Protein AF-A0A0K2GUY8-F1 (afdb_monomer)

Secondary structure (DSSP, 8-state):
---------------------------TT-----PPP---PPEE-SS-EEEEEEETTTTEEEEEEE-TT---EEEEEEEEEE--SSTTS-TTGGGTT--B-GGG-TT-EEEEEEEEEE-TTS-EEEEEEEEEEEEETTEEEEEEEEEEEEEESSSS-EE-

Structure (mmCIF, N/CA/C/O backbone):
data_AF-A0A0K2GUY8-F1
#
_entry.id   AF-A0A0K2GUY8-F1
#
loop_
_atom_site.group_PDB
_atom_site.id
_atom_site.type_symbol
_atom_site.label_atom_id
_atom_site.label_alt_id
_atom_site.label_comp_id
_atom_site.label_asym_id
_atom_site.label_entity_id
_atom_site.label_seq_id
_atom_site.pdbx_PDB_ins_code
_atom_site.Cartn_x
_atom_site.Cartn_y
_atom_site.Cartn_z
_atom_site.occupancy
_atom_site.B_iso_or_equiv
_atom_site.auth_seq_id
_atom_site.auth_comp_id
_atom_site.auth_asym_id
_atom_site.auth_atom_id
_atom_site.pdbx_PDB_model_num
ATOM 1 N N . ALA A 1 1 ? -5.068 -29.517 -55.415 1.00 43.22 1 ALA A N 1
ATOM 2 C CA . ALA A 1 1 ? -5.829 -28.686 -54.464 1.00 43.22 1 ALA A CA 1
ATOM 3 C C . ALA A 1 1 ? -4.840 -27.773 -53.755 1.00 43.22 1 ALA A C 1
ATOM 5 O O . ALA A 1 1 ? -3.867 -28.278 -53.209 1.00 43.22 1 ALA A O 1
ATOM 6 N N . SER A 1 2 ? -5.011 -26.458 -53.881 1.00 32.56 2 SER A N 1
ATOM 7 C CA . SER A 1 2 ? -4.110 -25.451 -53.306 1.00 32.56 2 SER A CA 1
ATOM 8 C C . SER A 1 2 ? -4.169 -25.443 -51.772 1.00 32.56 2 SER A C 1
ATOM 10 O O . SER A 1 2 ? -5.244 -25.685 -51.223 1.00 32.56 2 SER A O 1
ATOM 12 N N . PRO A 1 3 ? -3.067 -25.127 -51.071 1.00 41.25 3 PRO A N 1
ATOM 13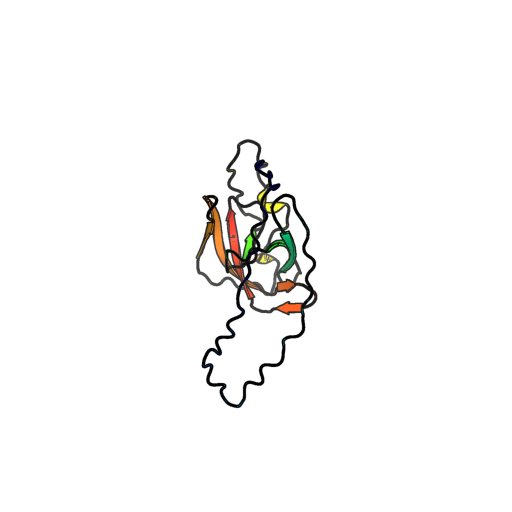 C CA . PRO A 1 3 ? -3.101 -24.902 -49.634 1.00 41.25 3 PRO A CA 1
ATOM 14 C C . PRO A 1 3 ? -3.707 -23.520 -49.355 1.00 41.25 3 PRO A C 1
ATOM 16 O O . PRO A 1 3 ? -3.171 -22.496 -49.775 1.00 41.25 3 PRO A O 1
ATOM 19 N N . THR A 1 4 ? -4.838 -23.478 -48.658 1.00 43.00 4 THR A N 1
ATOM 20 C CA . THR A 1 4 ? -5.387 -22.242 -48.091 1.00 43.00 4 THR A CA 1
ATOM 21 C C . THR A 1 4 ? -4.625 -21.878 -46.821 1.00 43.00 4 THR A C 1
ATOM 23 O O . THR A 1 4 ? -4.660 -22.599 -45.827 1.00 43.00 4 THR A O 1
ATOM 26 N N . THR A 1 5 ? -3.937 -20.743 -46.864 1.00 54.56 5 THR A N 1
ATOM 27 C CA . THR A 1 5 ? -3.306 -20.0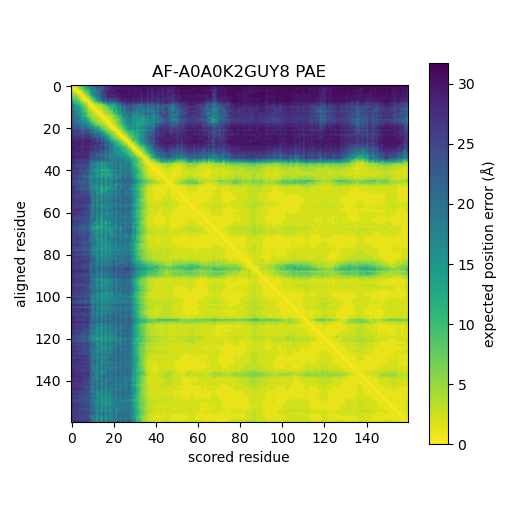67 -45.727 1.00 54.56 5 THR A CA 1
ATOM 28 C C . THR A 1 5 ? -4.378 -19.463 -44.814 1.00 54.56 5 THR A C 1
ATOM 30 O O . THR A 1 5 ? -5.067 -18.529 -45.226 1.00 54.56 5 THR A O 1
ATOM 33 N N . SER A 1 6 ? -4.524 -19.969 -43.585 1.00 53.50 6 SER A N 1
ATOM 34 C CA . SER A 1 6 ? -5.366 -19.339 -42.555 1.00 53.50 6 SER A CA 1
ATOM 35 C C . SER A 1 6 ? -4.558 -18.288 -41.766 1.00 53.50 6 SER A C 1
ATOM 37 O O . SER A 1 6 ? -3.430 -18.601 -41.379 1.00 53.50 6 SER A O 1
ATOM 39 N N . PRO A 1 7 ? -5.077 -17.067 -41.506 1.00 52.34 7 PRO A N 1
ATOM 40 C CA . PRO A 1 7 ? -4.385 -16.029 -40.726 1.00 52.34 7 PRO A CA 1
ATOM 41 C C . PRO A 1 7 ? -4.375 -16.322 -39.206 1.00 52.34 7 PRO A C 1
ATOM 43 O O . PRO A 1 7 ? -5.085 -17.224 -38.754 1.00 52.34 7 PRO A O 1
ATOM 46 N N . PRO A 1 8 ? -3.576 -15.587 -38.402 1.00 54.09 8 PRO A N 1
ATOM 47 C CA . PRO A 1 8 ? -3.108 -16.028 -37.089 1.00 54.09 8 PRO A CA 1
ATOM 48 C C . PRO A 1 8 ? -4.177 -15.956 -35.987 1.00 54.09 8 PRO A C 1
ATOM 50 O O . PRO A 1 8 ? -4.614 -14.885 -35.580 1.00 54.09 8 PRO A O 1
ATOM 53 N N . GLY A 1 9 ? -4.539 -17.135 -35.481 1.00 58.06 9 GLY A N 1
ATOM 54 C CA . GLY A 1 9 ? -4.298 -17.546 -34.094 1.00 58.06 9 GLY A CA 1
ATOM 55 C C . GLY A 1 9 ? -4.737 -16.609 -32.970 1.00 58.06 9 GLY A C 1
ATOM 56 O O . GLY A 1 9 ? -3.893 -16.010 -32.310 1.00 58.06 9 GLY A O 1
ATOM 57 N N . PHE A 1 10 ? -6.027 -16.612 -32.646 1.00 55.09 10 PHE A N 1
ATOM 58 C CA . PHE A 1 10 ? -6.445 -16.520 -31.248 1.00 55.09 10 PHE A CA 1
ATOM 59 C C . PHE A 1 10 ? -6.884 -17.913 -30.794 1.00 55.09 10 PHE A C 1
ATOM 61 O O . PHE A 1 10 ? -7.632 -18.602 -31.485 1.00 55.09 10 PHE A O 1
ATOM 68 N N . ILE A 1 11 ? -6.376 -18.347 -29.644 1.00 60.22 11 ILE A N 1
ATOM 69 C CA . ILE A 1 11 ? -6.882 -19.536 -28.961 1.00 60.22 11 ILE A CA 1
ATOM 70 C C . ILE A 1 11 ? -8.099 -19.069 -28.162 1.00 60.22 11 ILE A C 1
ATOM 72 O O . ILE A 1 11 ? -7.951 -18.259 -27.247 1.00 60.22 11 ILE A O 1
ATOM 76 N N . SER A 1 12 ? -9.292 -19.550 -28.517 1.00 53.09 12 SER A N 1
ATOM 77 C CA . SER A 1 12 ? -10.442 -19.471 -27.612 1.00 53.09 12 SER A CA 1
ATOM 78 C C . SER A 1 12 ? -10.212 -20.476 -26.491 1.00 53.09 12 SER A C 1
ATOM 80 O O . SER A 1 12 ? -9.964 -21.653 -26.758 1.00 53.09 12 SER A O 1
ATOM 82 N N . LEU A 1 13 ? -10.254 -20.018 -25.243 1.00 54.22 13 LEU A N 1
ATOM 83 C CA . LEU A 1 13 ? -10.354 -20.909 -24.093 1.00 54.22 13 LEU A CA 1
ATOM 84 C C . LEU A 1 13 ? -11.837 -21.126 -23.826 1.00 54.22 13 LEU A C 1
ATOM 86 O O . LEU A 1 13 ? -12.443 -20.424 -23.018 1.00 54.22 13 LEU A O 1
ATOM 90 N N . ASP A 1 14 ? -12.412 -22.089 -24.533 1.00 61.75 14 ASP A N 1
ATOM 91 C CA . ASP A 1 14 ? -13.733 -22.591 -24.190 1.00 61.75 14 ASP A CA 1
ATOM 92 C C . ASP A 1 14 ? -13.584 -23.413 -22.903 1.00 61.75 14 ASP A C 1
ATOM 94 O O . ASP A 1 14 ? -12.766 -24.332 -22.825 1.00 61.75 14 ASP A O 1
ATOM 98 N N . PHE A 1 15 ? -14.330 -23.053 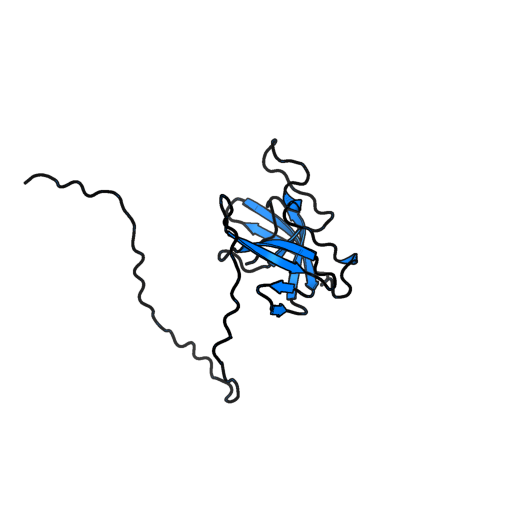-21.861 1.00 61.84 15 PHE A N 1
ATOM 99 C CA . PHE A 1 15 ? -14.372 -23.809 -20.616 1.00 61.84 15 PHE A CA 1
ATOM 100 C C . PHE A 1 15 ? -15.809 -24.192 -20.293 1.00 61.84 15 PHE A C 1
ATOM 102 O O . PHE A 1 15 ? -16.723 -23.365 -20.322 1.00 61.84 15 PHE A O 1
ATOM 109 N N . ASP A 1 16 ? -15.996 -25.451 -19.918 1.00 71.31 16 ASP A N 1
ATOM 110 C CA . ASP A 1 16 ? -17.238 -25.892 -19.312 1.00 71.31 16 ASP A CA 1
ATOM 111 C C . ASP A 1 16 ? -17.311 -25.354 -17.884 1.00 71.31 16 ASP A C 1
ATOM 113 O O . ASP A 1 16 ? -16.442 -25.609 -17.043 1.00 71.31 16 ASP A O 1
ATOM 117 N N . ILE A 1 17 ? -18.373 -24.609 -17.579 1.00 58.78 17 ILE A N 1
ATOM 118 C CA . ILE A 1 17 ? -18.658 -24.197 -16.204 1.00 58.78 17 ILE A CA 1
ATOM 119 C C . ILE A 1 17 ? -19.204 -25.415 -15.460 1.00 58.78 17 ILE A C 1
ATOM 121 O O . ILE A 1 17 ? -20.415 -25.622 -15.353 1.00 58.78 17 ILE A O 1
ATOM 125 N N . ILE A 1 18 ? -18.301 -26.214 -14.900 1.00 69.75 18 ILE A N 1
ATOM 126 C CA . ILE A 1 18 ? -18.665 -27.257 -13.948 1.00 69.75 18 ILE A CA 1
ATOM 127 C C . ILE A 1 18 ? -18.952 -26.565 -12.616 1.00 69.75 18 ILE A C 1
ATOM 129 O O . ILE A 1 18 ? -18.050 -26.192 -11.865 1.00 69.75 18 ILE A O 1
ATOM 133 N N . LYS A 1 19 ? -20.238 -26.360 -12.317 1.00 60.38 19 LYS A N 1
ATOM 134 C CA . LYS A 1 19 ? -20.673 -25.881 -11.000 1.00 60.38 19 LYS A CA 1
ATOM 135 C C . LYS A 1 19 ? -20.514 -27.009 -9.989 1.00 60.38 19 LYS A C 1
ATOM 137 O O . LYS A 1 19 ? -21.468 -27.721 -9.687 1.00 60.38 19 LYS A O 1
ATOM 142 N N . THR A 1 20 ? -19.317 -27.165 -9.443 1.00 48.56 20 THR A N 1
ATOM 143 C CA . THR A 1 20 ? -19.115 -28.031 -8.285 1.00 48.56 20 THR A CA 1
ATOM 144 C C . THR A 1 20 ? -19.785 -27.361 -7.093 1.00 48.56 20 THR A C 1
ATOM 146 O O . THR A 1 20 ? -19.300 -26.347 -6.585 1.00 48.56 20 THR A O 1
ATOM 149 N N . GLN A 1 21 ? -20.916 -27.898 -6.637 1.00 55.97 21 GLN A N 1
ATOM 150 C CA . GLN A 1 21 ? -21.400 -27.552 -5.309 1.00 55.97 21 GLN A CA 1
ATOM 151 C C . GLN A 1 21 ? -20.354 -28.062 -4.319 1.00 55.97 21 GLN A C 1
ATOM 153 O O . GLN A 1 21 ? -20.200 -29.265 -4.122 1.00 55.97 21 GLN A O 1
ATOM 158 N N . LYS A 1 22 ? -19.572 -27.155 -3.727 1.00 52.44 22 LYS A N 1
ATOM 159 C CA . LYS A 1 22 ? -18.858 -27.505 -2.501 1.00 52.44 22 LYS A CA 1
ATOM 160 C C . LYS A 1 22 ? -19.943 -27.862 -1.489 1.00 52.44 22 LYS A C 1
ATOM 162 O O . LYS A 1 22 ? -20.852 -27.055 -1.299 1.00 52.44 22 LYS A O 1
ATOM 167 N N . ASN A 1 23 ? -19.847 -29.034 -0.859 1.00 45.56 23 ASN A N 1
ATOM 168 C CA . ASN A 1 23 ? -20.679 -29.415 0.285 1.00 45.56 23 ASN A CA 1
ATOM 169 C C . ASN A 1 23 ? -20.327 -28.520 1.479 1.00 45.56 23 ASN A C 1
ATOM 171 O O . ASN A 1 23 ? -19.708 -28.937 2.453 1.00 45.56 23 ASN A O 1
ATOM 175 N N . ILE A 1 24 ? -20.678 -27.245 1.372 1.00 52.41 24 ILE A N 1
ATOM 176 C CA . ILE A 1 24 ? -20.802 -26.356 2.504 1.00 52.41 24 ILE A CA 1
ATOM 177 C C . ILE A 1 24 ? -22.123 -26.788 3.112 1.00 52.41 24 ILE A C 1
ATOM 179 O O . ILE A 1 24 ? -23.167 -26.467 2.555 1.00 52.41 24 ILE A O 1
ATOM 183 N N . VAL A 1 25 ? -22.077 -27.568 4.193 1.00 54.03 25 VAL A N 1
ATOM 184 C CA . VAL A 1 25 ? -23.251 -27.748 5.048 1.00 54.03 25 VAL A CA 1
ATOM 185 C C . VAL A 1 25 ? -23.592 -26.340 5.526 1.00 54.03 25 VAL A C 1
ATOM 187 O O . VAL A 1 25 ? -22.811 -25.768 6.296 1.00 54.03 25 VAL A O 1
ATOM 190 N N . PRO A 1 26 ? -24.663 -25.709 5.020 1.00 48.88 26 PRO A N 1
ATOM 191 C CA . PRO A 1 26 ? -25.054 -24.419 5.530 1.00 48.88 26 PRO A CA 1
ATOM 192 C C . PRO A 1 26 ? -25.487 -24.712 6.958 1.00 48.88 26 PRO A C 1
ATOM 194 O O . PRO A 1 26 ? -26.413 -25.488 7.181 1.00 48.88 26 PRO A O 1
ATOM 197 N N . ASN A 1 27 ? -24.810 -24.130 7.943 1.00 53.31 27 ASN A N 1
ATOM 198 C CA . ASN A 1 27 ? -25.481 -23.934 9.216 1.00 53.31 27 ASN A CA 1
ATOM 199 C C . ASN A 1 27 ? -26.786 -23.200 8.857 1.00 53.31 27 ASN A C 1
ATOM 201 O O . ASN A 1 27 ? -26.704 -22.207 8.129 1.00 53.31 27 ASN A O 1
ATOM 205 N N . GLU A 1 28 ? -27.956 -23.710 9.256 1.00 53.31 28 GLU A N 1
ATOM 206 C CA . GLU A 1 28 ? -29.290 -23.325 8.734 1.00 53.31 28 GLU A CA 1
ATOM 207 C C . GLU A 1 28 ? -29.629 -21.820 8.869 1.00 53.31 28 GLU A C 1
ATOM 209 O O . GLU A 1 28 ? -30.667 -21.357 8.410 1.00 53.31 28 GLU A O 1
ATOM 214 N N . ASN A 1 29 ? -28.708 -21.026 9.419 1.00 52.19 29 ASN A N 1
ATOM 215 C CA . ASN A 1 29 ? -28.776 -19.582 9.593 1.00 52.19 29 ASN A CA 1
ATOM 216 C C . ASN A 1 29 ? -27.910 -18.757 8.612 1.00 52.19 29 ASN A C 1
ATOM 218 O O . ASN A 1 29 ? -27.836 -17.538 8.766 1.00 52.19 29 ASN A O 1
ATOM 222 N N . ILE A 1 30 ? -27.231 -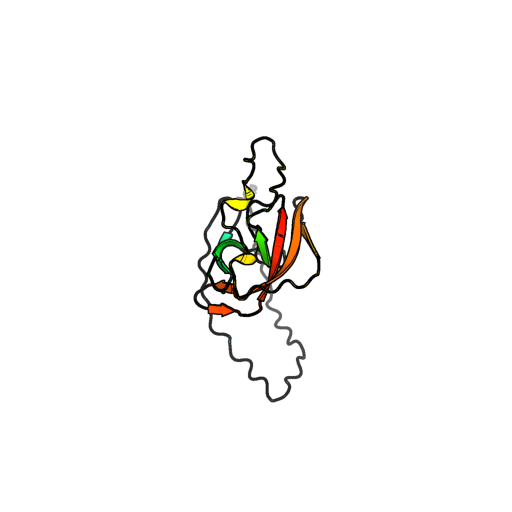19.350 7.618 1.00 53.56 30 ILE A N 1
ATOM 223 C CA . ILE A 1 30 ? -26.429 -18.579 6.643 1.00 53.56 30 ILE A CA 1
ATOM 224 C C . ILE A 1 30 ? -27.229 -18.335 5.358 1.00 53.56 30 ILE A C 1
ATOM 226 O O . ILE A 1 30 ? -27.107 -19.052 4.366 1.00 53.56 30 ILE A O 1
ATOM 230 N N . ILE A 1 31 ? -28.009 -17.256 5.352 1.00 54.91 31 ILE A N 1
ATOM 231 C CA . ILE A 1 31 ? -28.550 -16.667 4.123 1.00 54.91 31 ILE A CA 1
ATOM 232 C C . ILE A 1 31 ? -27.383 -15.996 3.382 1.00 54.91 31 ILE A C 1
ATOM 234 O O . ILE A 1 31 ? -27.013 -14.858 3.675 1.00 54.91 31 ILE A O 1
ATOM 238 N N . VAL A 1 32 ? -26.775 -16.690 2.414 1.00 52.62 32 VAL A N 1
ATOM 239 C CA . VAL A 1 32 ? -25.799 -16.069 1.502 1.00 52.62 32 VAL A CA 1
ATOM 240 C C . VAL A 1 32 ? -26.570 -15.255 0.464 1.00 52.62 32 VAL A C 1
ATOM 242 O O . VAL A 1 32 ? -26.885 -15.728 -0.626 1.00 52.62 32 VAL A O 1
ATOM 245 N N . SER A 1 33 ? -26.907 -14.016 0.812 1.00 56.78 33 SER A N 1
ATOM 246 C CA . SER A 1 33 ? -27.408 -13.051 -0.167 1.00 56.78 33 SER A CA 1
ATOM 247 C C . SER A 1 33 ? -26.308 -12.732 -1.185 1.00 56.78 33 SER A C 1
ATOM 249 O O . SER A 1 33 ? -25.126 -12.645 -0.832 1.00 56.78 33 SER A O 1
ATOM 251 N N . LYS A 1 34 ? -26.683 -12.548 -2.458 1.00 51.97 34 LYS A N 1
ATOM 252 C CA . LYS A 1 34 ? -25.768 -12.058 -3.496 1.00 51.97 34 LYS A CA 1
ATOM 253 C C . LYS A 1 34 ? -25.200 -10.725 -3.003 1.00 51.97 34 LYS A C 1
ATOM 255 O O . LYS A 1 34 ? -25.951 -9.767 -2.823 1.00 51.97 34 LYS A O 1
ATOM 260 N N . ARG A 1 35 ? -23.890 -10.678 -2.729 1.00 62.97 35 ARG A N 1
ATOM 261 C CA . ARG A 1 35 ? -23.222 -9.450 -2.274 1.00 62.97 35 ARG A CA 1
ATOM 262 C C . ARG A 1 35 ? -23.514 -8.342 -3.287 1.00 62.97 35 ARG A C 1
ATOM 264 O O . ARG A 1 35 ? -23.459 -8.588 -4.493 1.00 62.97 35 ARG A O 1
ATOM 271 N N . GLN A 1 36 ? -23.860 -7.154 -2.795 1.00 69.25 36 GLN A N 1
ATOM 272 C CA . GLN A 1 36 ? -24.039 -5.990 -3.661 1.00 69.25 36 GLN A CA 1
ATOM 273 C C . GLN A 1 3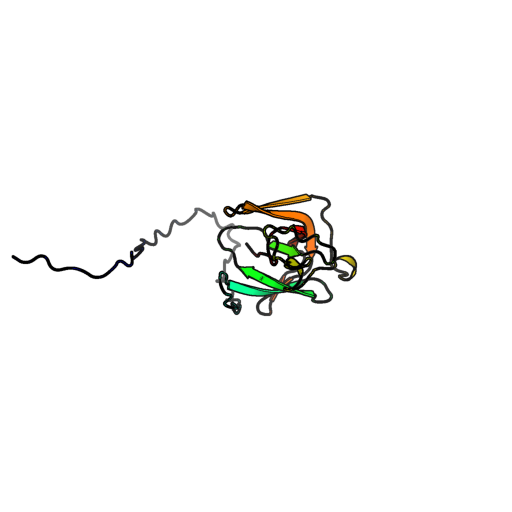6 ? -22.739 -5.750 -4.444 1.00 69.25 36 GLN A C 1
ATOM 275 O O . GLN A 1 36 ? -21.659 -5.860 -3.854 1.00 69.25 36 GLN A O 1
ATOM 280 N N . PRO A 1 37 ? -22.815 -5.479 -5.759 1.00 80.12 37 PRO A N 1
ATOM 281 C CA . PRO A 1 37 ? -21.625 -5.189 -6.539 1.00 80.12 37 PRO A CA 1
ATOM 282 C C . PRO A 1 37 ? -20.994 -3.891 -6.033 1.00 80.12 37 PRO A C 1
ATOM 284 O O . PRO A 1 37 ? -21.682 -2.888 -5.852 1.00 80.12 37 PRO A O 1
ATOM 287 N N . VAL A 1 38 ? -19.681 -3.914 -5.829 1.00 86.81 38 VAL A N 1
ATOM 288 C CA . VAL A 1 38 ? -18.882 -2.717 -5.559 1.00 86.81 38 VAL A CA 1
ATOM 289 C C . VAL A 1 38 ? -18.117 -2.407 -6.842 1.00 86.81 38 VAL A C 1
ATOM 291 O O . VAL A 1 38 ? -17.120 -3.075 -7.118 1.00 86.81 38 VAL A O 1
ATOM 294 N N . PRO A 1 39 ? -18.597 -1.476 -7.683 1.00 90.06 39 PRO A N 1
ATOM 295 C CA . PRO A 1 39 ? -17.868 -1.094 -8.880 1.00 90.06 39 PRO A CA 1
ATOM 296 C C . PRO A 1 39 ? -16.587 -0.348 -8.491 1.00 90.06 39 PRO A C 1
ATOM 298 O O . PRO A 1 39 ? -16.610 0.581 -7.683 1.00 90.06 39 PRO A O 1
ATOM 301 N N . VAL A 1 40 ? -15.471 -0.749 -9.092 1.00 92.19 40 VAL A N 1
ATOM 302 C CA . VAL A 1 40 ? -14.166 -0.100 -8.938 1.00 92.19 40 VAL A CA 1
ATOM 303 C C . VAL A 1 40 ? -13.638 0.215 -10.329 1.00 92.19 40 VAL A C 1
ATOM 305 O O . VAL A 1 40 ? -13.600 -0.658 -11.196 1.00 92.19 40 VAL A O 1
ATOM 308 N N . THR A 1 41 ? -13.253 1.467 -10.551 1.00 95.31 41 THR A N 1
ATOM 309 C CA . THR A 1 41 ? -12.625 1.885 -11.806 1.00 95.31 41 THR A CA 1
ATOM 310 C C . THR A 1 41 ? -11.195 1.369 -11.857 1.00 95.31 41 THR A C 1
ATOM 312 O O . THR A 1 41 ? -10.429 1.593 -10.921 1.00 95.31 41 THR A O 1
ATOM 315 N N . LEU A 1 42 ? -10.831 0.730 -12.968 1.00 96.94 42 LEU A N 1
ATOM 316 C CA . LEU A 1 42 ? -9.452 0.350 -13.248 1.00 96.94 42 LEU A CA 1
ATOM 317 C C . LEU A 1 42 ? -8.784 1.397 -14.137 1.00 96.94 42 LEU A C 1
ATOM 319 O O . LEU A 1 42 ? -9.282 1.736 -15.212 1.00 96.94 42 LEU A O 1
ATOM 323 N N . ILE A 1 43 ? -7.636 1.884 -13.687 1.00 96.38 43 ILE A N 1
ATOM 324 C CA . ILE A 1 43 ? -6.745 2.758 -14.436 1.00 96.38 43 ILE A CA 1
ATOM 325 C C . ILE A 1 43 ? -5.847 1.858 -15.279 1.00 96.38 43 ILE A C 1
ATOM 327 O O . ILE A 1 43 ? -5.099 1.038 -14.749 1.00 96.38 43 ILE A O 1
ATOM 331 N N . LYS A 1 44 ? -5.938 1.995 -16.603 1.00 96.31 44 LYS A N 1
ATOM 332 C CA . LYS A 1 44 ? -5.037 1.307 -17.527 1.00 96.31 44 LYS A CA 1
ATOM 333 C C . LYS A 1 44 ? -3.676 2.000 -17.509 1.00 96.31 44 LYS A C 1
ATOM 335 O O . LYS A 1 44 ? -3.553 3.129 -17.981 1.00 96.31 44 LYS A O 1
ATOM 340 N N . GLU A 1 45 ? -2.664 1.301 -17.025 1.00 93.31 45 GLU A N 1
ATOM 341 C CA . GLU A 1 45 ? -1.263 1.698 -17.142 1.00 93.31 45 GLU A CA 1
ATOM 342 C C . GLU A 1 45 ? -0.620 0.999 -18.352 1.00 93.31 45 GLU A C 1
ATOM 344 O O . GLU A 1 45 ? -1.286 0.294 -19.115 1.00 93.31 45 GLU A O 1
ATOM 349 N N . GLN A 1 46 ? 0.682 1.200 -18.574 1.00 89.94 46 GLN A N 1
ATOM 350 C CA . GLN A 1 46 ? 1.365 0.611 -19.734 1.00 89.94 46 GLN A CA 1
ATOM 351 C C . GLN A 1 46 ? 1.368 -0.925 -19.698 1.00 89.94 46 GLN A C 1
ATOM 353 O O . GLN A 1 46 ? 1.174 -1.557 -20.734 1.00 89.94 46 GLN A O 1
ATOM 358 N N . ILE A 1 47 ? 1.578 -1.512 -18.516 1.00 90.31 47 ILE A N 1
ATOM 359 C CA . ILE A 1 47 ? 1.764 -2.963 -18.333 1.00 90.31 47 ILE A CA 1
ATOM 360 C C . ILE A 1 47 ? 0.866 -3.570 -17.243 1.00 90.31 47 ILE A C 1
ATOM 362 O O . ILE A 1 47 ? 0.990 -4.754 -16.950 1.00 90.31 47 ILE A O 1
ATOM 366 N N . ALA A 1 48 ? -0.019 -2.778 -16.632 1.00 94.94 48 ALA A N 1
ATOM 367 C CA . ALA A 1 48 ? -0.853 -3.195 -15.508 1.00 94.94 48 ALA A CA 1
ATOM 368 C C . ALA A 1 48 ? -2.202 -2.460 -15.502 1.00 94.94 48 ALA A C 1
ATOM 370 O O . ALA A 1 48 ? -2.398 -1.465 -16.205 1.00 94.94 48 ALA A O 1
ATOM 371 N N . TYR A 1 49 ? -3.127 -2.956 -14.683 1.00 98.12 49 TYR A N 1
ATOM 372 C CA . TYR A 1 49 ? -4.327 -2.228 -14.287 1.00 98.12 49 TYR A CA 1
ATOM 373 C C . TYR A 1 49 ? -4.230 -1.905 -12.801 1.00 98.12 49 TYR A C 1
ATOM 375 O O . TYR A 1 49 ? -3.945 -2.789 -11.994 1.00 98.12 49 TYR A O 1
ATOM 383 N N . ALA A 1 50 ? -4.480 -0.650 -12.449 1.00 98.00 50 ALA A N 1
ATOM 384 C CA . ALA A 1 50 ? -4.426 -0.177 -11.075 1.00 98.00 50 ALA A CA 1
ATOM 385 C C . ALA A 1 50 ? -5.785 0.336 -10.596 1.00 98.00 50 ALA A C 1
ATOM 387 O O . ALA A 1 50 ? -6.665 0.650 -11.397 1.00 98.00 50 ALA A O 1
ATOM 388 N N . ALA A 1 51 ? -5.955 0.444 -9.284 1.00 98.06 51 ALA A N 1
ATOM 389 C CA . ALA A 1 51 ? -7.103 1.082 -8.659 1.00 98.06 51 ALA A CA 1
ATOM 390 C C . ALA A 1 51 ? -6.644 2.043 -7.562 1.00 98.06 51 ALA A C 1
ATOM 392 O O . ALA A 1 51 ? -5.624 1.825 -6.904 1.00 98.06 51 ALA A O 1
ATOM 393 N N . GLU A 1 52 ? -7.428 3.095 -7.343 1.00 98.44 52 GLU A N 1
ATOM 394 C CA . GLU A 1 52 ? -7.229 3.988 -6.207 1.00 98.44 52 GLU A CA 1
ATOM 395 C C . GLU A 1 52 ? -7.905 3.422 -4.956 1.00 98.44 52 GLU A C 1
ATOM 397 O O . GLU A 1 52 ? -9.087 3.060 -4.963 1.00 98.44 52 GLU A O 1
ATOM 402 N N . ILE A 1 53 ? -7.158 3.417 -3.857 1.00 98.56 53 ILE A N 1
ATOM 403 C CA . ILE A 1 53 ? -7.663 3.157 -2.512 1.00 98.56 53 ILE A CA 1
ATOM 404 C C . ILE A 1 53 ? -7.232 4.266 -1.560 1.00 98.56 53 ILE A C 1
ATOM 406 O O . ILE A 1 53 ? -6.304 5.031 -1.828 1.00 98.56 53 ILE A O 1
ATOM 410 N N . THR A 1 54 ? -7.876 4.331 -0.401 1.00 98.81 54 THR A N 1
ATOM 411 C CA . THR A 1 54 ? -7.378 5.142 0.715 1.00 98.81 54 THR A CA 1
ATOM 412 C C . THR A 1 54 ? -7.175 4.285 1.944 1.00 98.81 54 THR A C 1
ATOM 414 O O . THR A 1 54 ? -8.038 3.462 2.250 1.00 98.81 54 THR A O 1
ATOM 417 N N . ILE A 1 55 ? -6.086 4.523 2.669 1.00 98.81 55 ILE A N 1
ATOM 418 C CA . ILE A 1 55 ? -5.736 3.794 3.889 1.00 98.81 55 ILE A CA 1
ATOM 419 C C . ILE A 1 55 ? -5.638 4.763 5.068 1.00 98.81 55 ILE A C 1
ATOM 421 O O . ILE A 1 55 ? -5.144 5.882 4.933 1.00 98.81 55 ILE A O 1
ATOM 425 N N . GLY A 1 56 ? -6.088 4.321 6.235 1.00 98.75 56 GLY A N 1
ATOM 426 C CA . GLY A 1 56 ? -5.955 5.054 7.484 1.00 98.75 56 GLY A CA 1
ATOM 427 C C . GLY A 1 56 ? -7.102 6.002 7.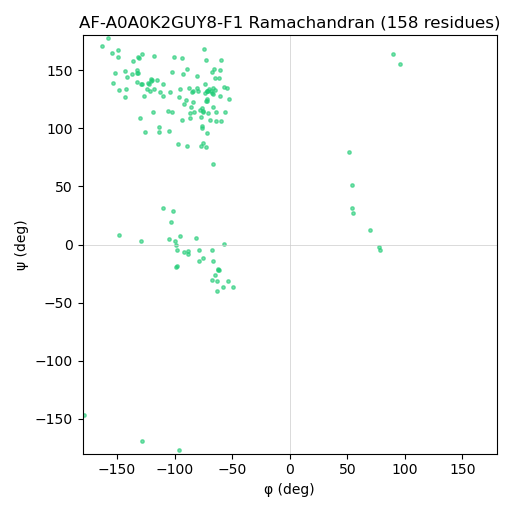788 1.00 98.75 56 GLY A C 1
ATOM 428 O O . GLY A 1 56 ? -7.893 6.371 6.915 1.00 98.75 56 GLY A O 1
ATOM 429 N N . SER A 1 57 ? -7.181 6.435 9.047 1.00 98.62 57 SER A N 1
ATOM 430 C CA . SER A 1 57 ? -8.204 7.387 9.501 1.00 98.62 57 SER A CA 1
ATOM 431 C C . SER A 1 57 ? -8.105 8.751 8.805 1.00 98.62 57 SER A C 1
ATOM 433 O O . SER A 1 57 ? -9.097 9.473 8.705 1.00 98.62 57 SER A O 1
ATOM 435 N N . ASN A 1 58 ? -6.933 9.069 8.253 1.00 98.50 58 ASN A N 1
ATOM 436 C CA . ASN A 1 58 ? -6.646 10.258 7.456 1.00 98.50 58 ASN A CA 1
ATOM 437 C C . ASN A 1 58 ? -6.761 10.050 5.928 1.00 98.50 58 ASN A C 1
ATOM 439 O O . ASN A 1 58 ? -6.463 10.975 5.178 1.00 98.50 58 ASN A O 1
ATOM 443 N N . ASN A 1 59 ? -7.237 8.889 5.456 1.00 98.56 59 ASN A N 1
ATOM 444 C CA . ASN A 1 59 ? -7.495 8.578 4.039 1.00 98.56 59 ASN A CA 1
ATOM 445 C C . ASN A 1 59 ? -6.287 8.804 3.101 1.00 98.56 59 ASN A C 1
ATOM 447 O O . ASN A 1 59 ? -6.402 9.451 2.058 1.00 98.56 59 ASN A O 1
ATOM 451 N N . GLN A 1 60 ? -5.127 8.253 3.451 1.00 98.75 60 GLN A N 1
ATOM 452 C CA . GLN A 1 60 ? -3.905 8.338 2.649 1.00 98.75 60 GLN A CA 1
ATOM 453 C C . GLN A 1 60 ? -4.101 7.610 1.315 1.00 98.75 60 GLN A C 1
ATOM 455 O O . GLN A 1 60 ? -4.283 6.390 1.297 1.00 98.75 60 GLN A O 1
ATOM 460 N N . LYS A 1 61 ? -4.082 8.352 0.205 1.00 98.69 61 LYS A N 1
ATOM 461 C CA . LYS A 1 61 ? -4.325 7.822 -1.144 1.00 98.69 61 LYS A CA 1
ATOM 462 C C . LYS A 1 61 ? -3.184 6.930 -1.620 1.00 98.69 61 LYS A C 1
ATOM 464 O O . LYS A 1 61 ? -2.025 7.324 -1.524 1.00 98.69 61 LYS A O 1
ATOM 469 N N . GLN A 1 62 ? -3.539 5.780 -2.179 1.00 98.62 62 GLN A N 1
ATOM 470 C CA . GLN A 1 62 ? -2.621 4.841 -2.815 1.00 98.62 62 GLN A CA 1
ATOM 471 C C . GLN A 1 62 ? -3.203 4.428 -4.166 1.00 98.62 62 GLN A C 1
ATOM 473 O O . GLN A 1 62 ? -4.401 4.157 -4.258 1.00 98.62 62 GLN A O 1
ATOM 478 N N . THR A 1 63 ? -2.353 4.320 -5.178 1.00 98.56 63 THR A N 1
ATOM 479 C CA . THR A 1 63 ? -2.680 3.675 -6.450 1.00 98.56 63 THR A CA 1
ATOM 480 C C . THR A 1 63 ? -1.970 2.330 -6.475 1.00 98.56 63 THR A C 1
ATOM 482 O O . THR A 1 63 ? -0.742 2.265 -6.432 1.00 98.56 63 THR A O 1
ATOM 485 N N . VAL A 1 64 ? -2.745 1.246 -6.476 1.00 98.62 64 VAL A N 1
ATOM 486 C CA . VAL A 1 64 ? -2.227 -0.122 -6.344 1.00 98.62 64 VAL A CA 1
ATOM 487 C C . VAL A 1 64 ? -2.580 -0.952 -7.567 1.00 98.62 64 VAL A C 1
ATOM 489 O O . VAL A 1 64 ? -3.674 -0.816 -8.111 1.00 98.62 64 VAL A O 1
ATOM 492 N N . ILE A 1 65 ? -1.664 -1.815 -8.001 1.00 98.50 65 ILE A N 1
ATOM 493 C CA . ILE A 1 65 ? -1.923 -2.785 -9.072 1.00 98.50 65 ILE A CA 1
ATOM 494 C C . ILE A 1 65 ? -2.961 -3.792 -8.577 1.00 98.50 65 ILE A C 1
ATOM 496 O O . ILE A 1 65 ? -2.829 -4.303 -7.469 1.00 98.50 65 ILE A O 1
ATOM 500 N N . ILE A 1 66 ? -3.963 -4.097 -9.400 1.00 98.31 66 ILE A N 1
ATOM 501 C CA . ILE A 1 66 ? -4.877 -5.216 -9.157 1.00 98.31 66 ILE A CA 1
ATOM 502 C C . ILE A 1 66 ? -4.253 -6.472 -9.758 1.00 98.31 66 ILE A C 1
ATOM 504 O O . ILE A 1 66 ? -4.107 -6.567 -10.978 1.00 98.31 66 ILE A O 1
ATOM 508 N N . ASP A 1 67 ? -3.880 -7.424 -8.907 1.00 97.69 67 ASP A N 1
ATOM 509 C CA . ASP A 1 67 ? -3.112 -8.604 -9.295 1.00 97.69 67 ASP A CA 1
ATOM 510 C C . ASP A 1 67 ? -3.809 -9.898 -8.872 1.00 97.69 67 ASP A C 1
ATOM 512 O O . ASP A 1 67 ? -3.622 -10.407 -7.776 1.00 97.69 67 ASP A O 1
ATOM 516 N N . THR A 1 68 ? -4.555 -10.512 -9.789 1.00 97.31 68 THR A N 1
ATOM 517 C CA . THR A 1 68 ? -5.196 -11.812 -9.535 1.00 97.31 68 THR A CA 1
ATOM 518 C C . THR A 1 68 ? -4.204 -12.978 -9.391 1.00 97.31 68 THR A C 1
ATOM 520 O O . THR A 1 68 ? -4.632 -14.110 -9.175 1.00 97.31 68 THR A O 1
ATOM 523 N N . GLY A 1 69 ? -2.903 -12.745 -9.605 1.00 95.56 69 GLY A N 1
ATOM 524 C CA . GLY A 1 69 ? -1.831 -13.731 -9.463 1.00 95.56 69 GLY A CA 1
ATOM 525 C C . GLY A 1 69 ? -1.238 -13.829 -8.054 1.00 95.56 69 GLY A C 1
ATOM 526 O O .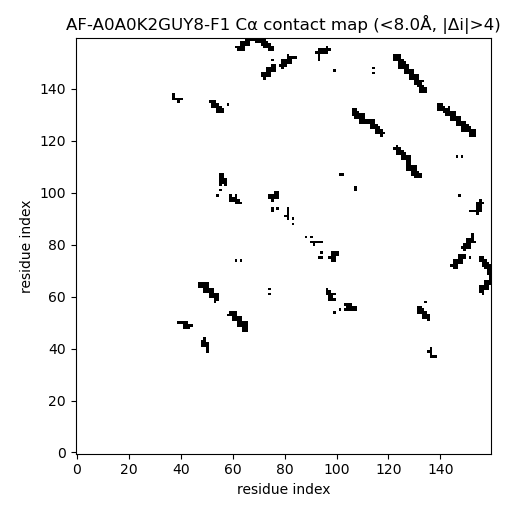 GLY A 1 69 ? -0.411 -14.713 -7.821 1.00 95.56 69 GLY A O 1
ATOM 527 N N . SER A 1 70 ? -1.650 -12.966 -7.120 1.00 96.38 70 SER A N 1
ATOM 528 C CA . SER A 1 70 ? -1.245 -13.001 -5.709 1.00 96.38 70 SER A CA 1
ATOM 529 C C . SER A 1 70 ? -2.465 -12.977 -4.775 1.00 96.38 70 SER A C 1
ATOM 531 O O . SER A 1 70 ? -3.576 -13.295 -5.194 1.00 96.38 70 SER A O 1
ATOM 533 N N . SER A 1 71 ? -2.271 -12.773 -3.467 1.00 97.19 71 SER A N 1
ATOM 534 C CA . SER A 1 71 ? -3.373 -12.787 -2.479 1.00 97.19 71 SER A CA 1
ATOM 535 C C . SER A 1 71 ? -3.151 -11.850 -1.289 1.00 97.19 71 SER A C 1
ATOM 537 O O . SER A 1 71 ? -3.900 -11.896 -0.314 1.00 97.19 71 SER A O 1
ATOM 539 N N . ASP A 1 72 ? -2.113 -11.016 -1.352 1.00 98.25 72 ASP A N 1
ATOM 540 C CA . ASP A 1 72 ? -1.746 -10.095 -0.285 1.00 98.25 72 ASP A CA 1
ATOM 541 C C . ASP A 1 72 ? -1.849 -8.656 -0.786 1.00 98.25 72 ASP A C 1
ATOM 543 O O . ASP A 1 72 ? -1.333 -8.311 -1.850 1.00 98.25 72 ASP A O 1
ATOM 547 N N . LEU A 1 73 ? -2.464 -7.790 0.020 1.00 98.75 73 LEU A N 1
ATOM 548 C CA . LEU A 1 73 ? -2.362 -6.347 -0.164 1.00 98.75 73 LEU A CA 1
ATOM 549 C C . LEU A 1 73 ? -1.102 -5.832 0.525 1.00 98.75 73 LEU A C 1
ATOM 551 O O . LEU A 1 73 ? -0.890 -6.069 1.720 1.00 98.75 73 LEU A O 1
ATOM 555 N N . TRP A 1 74 ? -0.318 -5.037 -0.192 1.00 98.88 74 TRP A N 1
ATOM 556 C CA . TRP A 1 74 ? 0.778 -4.283 0.393 1.00 98.88 74 TRP A CA 1
ATOM 557 C C . TRP A 1 74 ? 0.934 -2.898 -0.237 1.00 98.88 74 TRP A C 1
ATOM 559 O O . TRP A 1 74 ? 0.633 -2.678 -1.410 1.00 98.88 74 TRP A O 1
ATOM 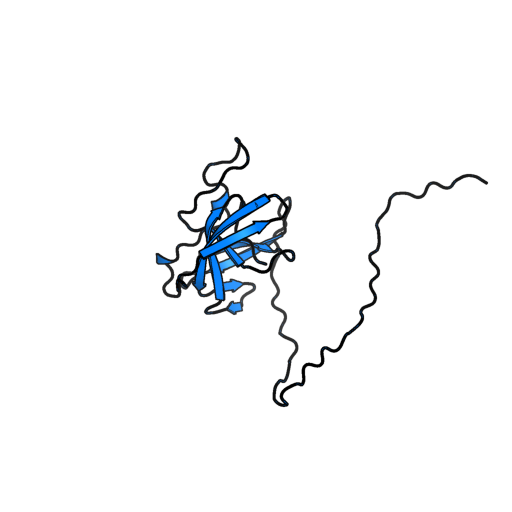569 N N . VAL A 1 75 ? 1.414 -1.950 0.567 1.00 98.88 75 VAL A N 1
ATOM 570 C CA . VAL A 1 75 ? 1.651 -0.554 0.167 1.00 98.88 75 VAL A CA 1
ATOM 571 C C . VAL A 1 75 ? 3.032 -0.087 0.599 1.00 98.88 75 VAL A C 1
ATOM 573 O O . VAL A 1 75 ? 3.661 -0.691 1.469 1.00 98.88 75 VAL A O 1
ATOM 576 N N . VAL A 1 76 ? 3.508 0.988 -0.021 1.00 98.88 76 VAL A N 1
ATOM 577 C CA . VAL A 1 76 ? 4.864 1.510 0.169 1.00 98.88 76 VAL A CA 1
ATOM 578 C C . VAL A 1 76 ? 4.906 2.411 1.403 1.00 98.88 76 VAL A C 1
ATOM 580 O O . VAL A 1 76 ? 4.175 3.394 1.477 1.00 98.88 76 VAL A O 1
ATOM 583 N N . ASP A 1 77 ? 5.769 2.100 2.370 1.00 98.81 77 ASP A N 1
ATOM 584 C CA . ASP A 1 77 ? 6.016 2.969 3.526 1.00 98.81 77 ASP A CA 1
ATOM 585 C C . ASP A 1 77 ? 6.567 4.323 3.053 1.00 98.81 77 ASP A C 1
ATOM 587 O O . ASP A 1 77 ? 7.387 4.396 2.133 1.00 98.81 77 ASP A O 1
ATOM 591 N N . LYS A 1 78 ? 6.175 5.414 3.713 1.00 98.56 78 LYS A N 1
ATOM 592 C CA . LYS A 1 78 ? 6.701 6.765 3.442 1.00 98.56 78 LYS A CA 1
ATOM 593 C C . LYS A 1 78 ? 8.233 6.823 3.400 1.00 98.56 78 LYS A C 1
ATOM 595 O O . LYS A 1 78 ? 8.811 7.543 2.586 1.00 98.56 78 LYS A O 1
ATOM 600 N N . ASN A 1 79 ? 8.893 6.043 4.252 1.00 98.25 79 ASN A N 1
ATOM 601 C CA . ASN A 1 79 ? 10.345 5.963 4.367 1.00 98.25 79 ASN A CA 1
ATOM 602 C C . ASN A 1 79 ? 10.920 4.703 3.698 1.00 98.25 79 ASN A C 1
ATOM 604 O O . ASN A 1 79 ? 12.043 4.304 4.010 1.00 98.25 79 ASN A O 1
ATOM 608 N N . ALA A 1 80 ? 10.173 4.060 2.796 1.00 98.50 80 ALA A N 1
ATOM 609 C CA . ALA A 1 80 ? 10.637 2.870 2.101 1.00 98.50 80 ALA A CA 1
ATOM 610 C C . ALA A 1 80 ? 11.897 3.139 1.267 1.00 98.50 80 ALA A C 1
ATOM 612 O O . ALA A 1 80 ? 12.107 4.231 0.729 1.00 98.50 80 ALA A O 1
ATOM 613 N N . THR A 1 81 ? 12.717 2.106 1.123 1.00 98.44 81 THR A N 1
ATOM 614 C CA . THR A 1 81 ? 13.823 2.062 0.169 1.00 98.44 81 THR A CA 1
ATOM 615 C C . THR A 1 81 ? 13.334 1.441 -1.136 1.00 98.44 81 THR A C 1
ATOM 617 O O . THR A 1 81 ? 12.899 0.289 -1.150 1.00 98.44 81 THR A O 1
ATOM 620 N N . CYS A 1 82 ? 13.428 2.184 -2.241 1.00 98.25 82 CYS A N 1
ATOM 621 C CA . CYS A 1 82 ? 13.156 1.644 -3.570 1.00 98.25 82 CYS A CA 1
ATOM 622 C C . CYS A 1 82 ? 14.434 0.996 -4.131 1.00 98.25 82 CYS A C 1
ATOM 624 O O . CYS A 1 82 ? 15.409 1.672 -4.470 1.00 98.25 82 CYS A O 1
ATOM 626 N N . VAL A 1 83 ? 14.445 -0.332 -4.212 1.00 97.75 83 VAL A N 1
ATOM 627 C CA . VAL A 1 83 ? 15.558 -1.135 -4.720 1.00 97.75 83 VAL A CA 1
ATOM 628 C C . VAL A 1 83 ? 15.567 -1.063 -6.243 1.00 97.75 83 VAL A C 1
ATOM 630 O O . VAL A 1 83 ? 14.700 -1.620 -6.917 1.00 97.75 83 VAL A O 1
ATOM 633 N N . ARG A 1 84 ? 16.560 -0.371 -6.801 1.00 95.94 84 ARG A N 1
ATOM 634 C CA . ARG A 1 84 ? 16.715 -0.244 -8.253 1.00 95.94 84 ARG A CA 1
ATOM 635 C C . ARG A 1 84 ? 17.181 -1.564 -8.859 1.00 95.94 84 ARG A C 1
ATOM 637 O O . ARG A 1 84 ? 18.147 -2.164 -8.398 1.00 95.94 84 ARG A O 1
ATOM 644 N N . ARG A 1 85 ? 16.515 -1.975 -9.931 1.00 94.00 85 ARG A N 1
ATOM 645 C CA . ARG A 1 85 ? 16.897 -3.086 -10.810 1.00 94.00 85 ARG A CA 1
ATOM 646 C C . ARG A 1 85 ? 17.618 -2.613 -12.071 1.00 94.00 85 ARG A C 1
ATOM 648 O O . ARG A 1 85 ? 18.311 -3.410 -12.695 1.00 94.00 85 ARG A O 1
ATOM 655 N N . PHE A 1 86 ? 17.470 -1.336 -12.423 1.00 91.31 86 PHE A N 1
ATOM 656 C CA . PHE A 1 86 ? 18.111 -0.709 -13.575 1.00 91.31 86 PHE A CA 1
ATOM 657 C C . PHE A 1 86 ? 18.748 0.622 -13.177 1.00 91.31 86 PHE A C 1
ATOM 659 O O . PHE A 1 86 ? 18.242 1.335 -12.309 1.00 91.31 86 PHE A O 1
ATOM 666 N N . GLU A 1 87 ? 19.854 0.969 -13.830 1.00 89.44 87 GLU A N 1
ATOM 667 C CA . GLU A 1 87 ? 20.646 2.163 -13.515 1.00 89.44 87 GLU A CA 1
ATOM 668 C C . GLU A 1 87 ? 19.861 3.465 -13.737 1.00 89.44 87 GLU A C 1
ATOM 670 O O . GLU A 1 87 ? 20.023 4.425 -12.989 1.00 89.44 87 GLU A O 1
ATOM 675 N N . GLN A 1 88 ? 18.940 3.469 -14.706 1.00 90.88 88 GLN A N 1
ATOM 676 C CA . GLN A 1 88 ? 18.126 4.630 -15.071 1.00 90.88 88 GLN A CA 1
ATOM 677 C C . GLN A 1 88 ? 16.949 4.890 -14.116 1.00 90.88 88 GLN A C 1
ATOM 679 O O . GLN A 1 88 ? 16.230 5.874 -14.290 1.00 90.88 88 GLN A O 1
ATOM 684 N N . GLN A 1 89 ? 16.703 4.025 -13.124 1.00 90.62 89 GLN A N 1
ATOM 685 C CA . GLN A 1 89 ? 15.609 4.246 -12.180 1.00 90.62 89 GLN A CA 1
ATOM 686 C C . GLN A 1 89 ? 15.933 5.400 -11.229 1.00 90.62 89 GLN A C 1
ATOM 688 O O . GLN A 1 89 ? 16.996 5.455 -10.611 1.00 90.62 89 GLN A O 1
ATOM 693 N N . VAL A 1 90 ? 14.976 6.312 -11.066 1.00 92.25 90 VAL A N 1
ATOM 694 C CA . VAL A 1 90 ? 15.067 7.377 -10.062 1.00 92.25 90 VAL A CA 1
ATOM 695 C C . VAL A 1 90 ? 15.038 6.787 -8.649 1.00 92.25 90 VAL A C 1
ATOM 697 O O . VAL A 1 90 ? 14.454 5.730 -8.418 1.00 92.25 90 VAL A O 1
ATOM 700 N N . GLN A 1 91 ? 15.671 7.463 -7.687 1.00 90.38 91 GLN A N 1
ATOM 701 C CA . GLN A 1 91 ? 15.889 6.920 -6.341 1.00 90.38 91 GLN A CA 1
ATOM 702 C C . GLN A 1 91 ? 14.600 6.524 -5.606 1.00 90.38 91 GLN A C 1
ATOM 704 O O . GLN A 1 91 ? 14.593 5.499 -4.934 1.00 90.38 91 GLN A O 1
ATOM 709 N N . ASP A 1 92 ? 13.520 7.285 -5.779 1.00 95.81 92 ASP A N 1
ATOM 710 C CA . ASP A 1 92 ? 12.232 7.071 -5.112 1.00 95.81 92 ASP A CA 1
ATOM 711 C C . ASP A 1 92 ? 11.134 6.590 -6.079 1.00 95.81 92 ASP A C 1
ATOM 713 O O . ASP A 1 92 ? 9.955 6.890 -5.891 1.00 95.81 92 ASP A O 1
ATOM 717 N N . PHE A 1 93 ? 11.498 5.841 -7.131 1.00 97.19 93 PHE A N 1
ATOM 718 C CA . PHE A 1 93 ? 10.550 5.428 -8.179 1.00 97.19 93 PHE A CA 1
ATOM 719 C C . PHE A 1 93 ? 9.304 4.709 -7.632 1.00 97.19 93 PHE A C 1
ATOM 721 O O . PHE A 1 93 ? 8.229 4.844 -8.205 1.00 97.19 93 PHE A O 1
ATOM 728 N N . CYS A 1 94 ? 9.438 3.983 -6.516 1.00 97.88 94 CYS A N 1
ATOM 729 C CA . CYS A 1 94 ? 8.352 3.226 -5.900 1.00 97.88 94 CYS A CA 1
ATOM 730 C C . CYS A 1 94 ? 7.326 4.084 -5.135 1.00 97.88 94 CYS A C 1
ATOM 732 O O . CYS A 1 94 ? 6.274 3.586 -4.751 1.00 97.88 94 CYS A O 1
ATOM 734 N N . LYS A 1 95 ? 7.614 5.371 -4.891 1.00 98.31 95 LYS A N 1
ATOM 735 C CA . LYS A 1 95 ? 6.787 6.263 -4.052 1.00 98.31 95 LYS A CA 1
ATOM 736 C C . LYS A 1 95 ? 5.834 7.158 -4.847 1.00 98.31 95 LYS A C 1
ATOM 738 O O . LYS A 1 95 ? 5.050 7.894 -4.252 1.00 98.31 95 LYS A O 1
ATOM 743 N N . ALA A 1 96 ? 5.899 7.124 -6.179 1.00 96.94 96 ALA A N 1
ATOM 744 C CA . ALA A 1 96 ? 5.118 8.014 -7.042 1.00 96.94 96 ALA A CA 1
ATOM 745 C C . ALA A 1 96 ? 3.597 7.779 -6.943 1.00 96.94 96 ALA A C 1
ATOM 747 O O . ALA A 1 96 ? 2.817 8.703 -7.156 1.00 96.94 96 ALA A O 1
ATOM 748 N N . ASN A 1 97 ? 3.185 6.565 -6.572 1.00 97.88 97 ASN A N 1
ATOM 749 C CA . ASN A 1 97 ? 1.790 6.118 -6.534 1.00 97.88 97 ASN A CA 1
ATOM 750 C C . ASN A 1 97 ? 1.185 6.122 -5.123 1.00 97.88 97 ASN A C 1
ATOM 752 O O . ASN A 1 97 ? 0.279 5.350 -4.807 1.00 97.88 97 ASN A O 1
ATOM 756 N N . GLY A 1 98 ? 1.688 7.013 -4.271 1.00 98.44 98 GLY A N 1
ATOM 757 C CA . GLY A 1 98 ? 1.278 7.116 -2.880 1.00 98.44 98 GLY A CA 1
ATOM 758 C C . GLY A 1 98 ? 2.202 6.348 -1.945 1.00 98.44 98 GLY A C 1
ATOM 759 O O . GLY A 1 98 ? 2.910 5.416 -2.327 1.00 98.44 98 GLY A O 1
ATOM 760 N N . THR A 1 99 ? 2.214 6.806 -0.699 1.00 98.88 99 THR A N 1
ATOM 761 C CA . THR A 1 99 ? 2.904 6.133 0.397 1.00 98.88 99 THR A CA 1
ATOM 762 C C . THR A 1 99 ? 2.012 6.114 1.626 1.00 98.88 99 THR A C 1
ATOM 764 O O . THR A 1 99 ? 1.091 6.929 1.754 1.00 98.88 99 THR A O 1
ATOM 767 N N . TYR A 1 100 ? 2.289 5.184 2.530 1.00 98.88 100 TYR A N 1
ATOM 768 C CA . TYR A 1 100 ? 1.601 5.037 3.799 1.00 98.88 100 TYR A CA 1
ATOM 769 C C . TYR A 1 100 ? 2.518 5.428 4.962 1.00 98.88 100 TYR A C 1
ATOM 771 O O . TYR A 1 100 ? 3.643 4.947 5.101 1.00 98.88 100 TYR A O 1
ATOM 779 N N . ASP A 1 101 ? 2.017 6.320 5.807 1.00 98.75 101 ASP A N 1
ATOM 780 C CA . ASP A 1 101 ? 2.603 6.744 7.069 1.00 98.75 101 ASP A CA 1
ATOM 781 C C . ASP A 1 101 ? 1.690 6.279 8.218 1.00 98.75 101 ASP A C 1
ATOM 783 O O . ASP A 1 101 ? 0.703 6.962 8.538 1.00 98.75 101 ASP A O 1
ATOM 787 N N . PRO A 1 102 ? 1.985 5.127 8.854 1.00 98.44 102 PRO A N 1
ATOM 788 C CA . PRO A 1 102 ? 1.159 4.594 9.937 1.00 98.44 102 PRO A CA 1
ATOM 789 C C . PRO A 1 102 ? 1.105 5.520 11.155 1.00 98.44 102 PRO A C 1
ATOM 791 O O . PRO A 1 102 ? 0.160 5.435 11.929 1.00 98.44 102 PRO A O 1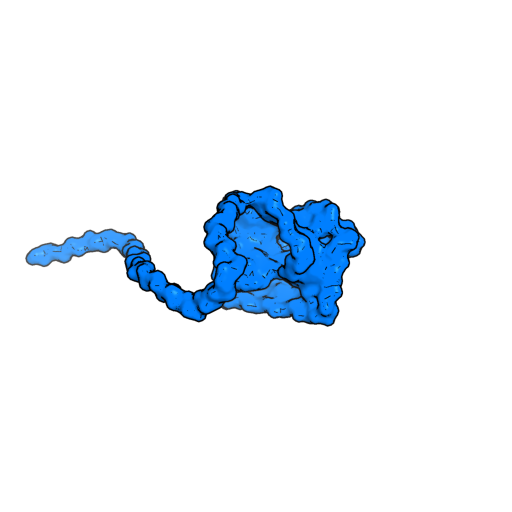
ATOM 794 N N . ILE A 1 103 ? 2.080 6.423 11.332 1.00 98.56 103 ILE A N 1
ATOM 795 C CA . ILE A 1 103 ? 2.127 7.348 12.477 1.00 98.56 103 ILE A CA 1
ATOM 796 C C . ILE A 1 103 ? 0.977 8.359 12.399 1.00 98.56 103 ILE A C 1
ATOM 798 O O . ILE A 1 103 ? 0.469 8.815 13.420 1.00 98.56 103 ILE A O 1
ATOM 802 N N . THR A 1 104 ? 0.549 8.699 11.183 1.00 98.62 104 THR A N 1
ATOM 803 C CA . THR A 1 104 ? -0.499 9.702 10.945 1.00 98.62 104 THR A CA 1
ATOM 804 C C . THR A 1 104 ? -1.917 9.128 10.952 1.00 98.62 104 THR A C 1
ATOM 806 O O . THR A 1 104 ? -2.881 9.892 10.924 1.00 98.62 104 THR A O 1
ATOM 809 N N . SER A 1 105 ? -2.062 7.800 11.008 1.00 98.69 105 SER A N 1
ATOM 810 C CA . SER A 1 105 ? -3.356 7.123 11.070 1.00 98.69 105 SER A CA 1
ATOM 811 C C . SER A 1 105 ? -3.643 6.658 12.495 1.00 98.69 105 SER A C 1
ATOM 813 O O . SER A 1 105 ? -3.004 5.750 13.020 1.00 98.69 105 SER A O 1
ATOM 815 N N . SER A 1 106 ? -4.663 7.243 13.119 1.00 98.69 106 SER A N 1
ATOM 816 C CA . SER A 1 106 ? -5.120 6.850 14.459 1.00 98.69 106 SER A CA 1
ATOM 817 C C . SER A 1 106 ? -5.732 5.444 14.527 1.00 98.69 106 SER A C 1
ATOM 819 O O . SER A 1 106 ? -5.908 4.917 15.623 1.00 98.69 106 SER A O 1
ATOM 821 N N . SER A 1 107 ? -6.057 4.828 13.385 1.00 98.62 107 SER A N 1
ATOM 822 C CA . SER A 1 107 ? -6.566 3.452 13.302 1.00 98.62 107 SER A CA 1
ATOM 823 C C . SER A 1 107 ? -5.495 2.416 12.945 1.00 98.62 107 SER A C 1
ATOM 825 O O . SER A 1 107 ? -5.808 1.225 12.891 1.00 98.62 107 SER A O 1
ATOM 827 N N . ALA A 1 108 ? -4.240 2.834 12.745 1.00 98.75 108 ALA A N 1
ATOM 828 C CA . ALA A 1 108 ? -3.139 1.935 12.425 1.00 98.75 108 ALA A CA 1
ATOM 829 C C . ALA A 1 108 ? -2.793 1.009 13.600 1.00 98.75 108 ALA A C 1
ATOM 831 O O . ALA A 1 108 ? -2.560 1.446 14.728 1.00 98.75 108 ALA A O 1
ATOM 832 N N . LYS A 1 109 ? -2.691 -0.293 13.320 1.00 98.75 109 LYS A N 1
ATOM 833 C CA . LYS A 1 109 ? -2.302 -1.328 14.287 1.00 98.75 109 LYS A CA 1
ATOM 834 C C . LYS A 1 109 ? -1.197 -2.197 13.699 1.00 98.75 109 LYS A C 1
ATOM 836 O O . LYS A 1 109 ? -1.444 -3.001 12.804 1.00 98.75 109 LYS A O 1
ATOM 841 N N . LYS A 1 110 ? 0.027 -2.071 14.212 1.00 98.44 110 LYS A N 1
ATOM 842 C CA . LYS A 1 110 ? 1.141 -2.954 13.832 1.00 98.44 110 LYS A CA 1
ATOM 843 C C . LYS A 1 110 ? 0.915 -4.356 14.413 1.00 98.44 110 LYS A C 1
ATOM 845 O O . LYS A 1 110 ? 0.654 -4.471 15.606 1.00 98.44 110 LYS A O 1
ATOM 850 N N . LEU A 1 111 ? 1.063 -5.411 13.607 1.00 97.44 111 LEU A N 1
ATOM 851 C CA . LEU A 1 111 ? 0.830 -6.800 14.047 1.00 97.44 111 LEU A CA 1
ATOM 852 C C . LEU A 1 111 ? 2.080 -7.517 14.584 1.00 97.44 111 LEU A C 1
ATOM 854 O O . LEU A 1 111 ? 1.983 -8.627 15.092 1.00 97.44 111 LEU A O 1
ATOM 858 N N . GLY A 1 112 ? 3.259 -6.897 14.483 1.00 92.50 112 GLY A N 1
ATOM 859 C CA . GLY A 1 112 ? 4.507 -7.432 15.045 1.00 92.50 112 GLY A CA 1
ATOM 860 C C . GLY A 1 112 ? 5.164 -8.559 14.239 1.00 92.50 112 GLY A C 1
ATOM 861 O O . GLY A 1 112 ? 6.254 -8.988 14.600 1.00 92.50 112 GLY A O 1
ATOM 862 N N . THR A 1 113 ? 4.557 -8.998 13.136 1.00 95.50 113 THR A N 1
ATOM 863 C CA . THR A 1 113 ? 5.113 -9.996 12.214 1.00 95.50 113 THR A CA 1
ATOM 864 C C . THR A 1 113 ? 5.689 -9.346 10.953 1.00 95.50 113 THR A C 1
ATOM 866 O O . THR A 1 113 ? 5.226 -8.295 10.494 1.00 95.50 113 THR A O 1
ATOM 869 N N . VAL A 1 114 ? 6.729 -9.972 10.399 1.00 98.06 114 VAL A N 1
ATOM 870 C CA . VAL A 1 114 ? 7.390 -9.538 9.159 1.00 98.06 114 VAL A CA 1
ATOM 871 C C . VAL A 1 114 ? 6.577 -10.005 7.950 1.00 98.06 114 VAL A C 1
ATOM 873 O O . VAL A 1 114 ? 5.970 -11.075 7.978 1.00 98.06 114 VAL A O 1
ATOM 876 N N . PHE A 1 115 ? 6.567 -9.183 6.905 1.00 98.62 115 PHE A N 1
ATOM 877 C CA . PHE A 1 115 ? 6.046 -9.519 5.584 1.00 98.62 115 PHE A CA 1
ATOM 878 C C . PHE A 1 115 ? 7.202 -9.632 4.594 1.00 98.62 115 PHE A C 1
ATOM 880 O O . PHE A 1 115 ? 8.097 -8.784 4.613 1.00 98.62 115 PHE A O 1
ATOM 887 N N . ASP A 1 116 ? 7.148 -10.633 3.725 1.00 98.31 116 ASP A N 1
ATOM 888 C CA . ASP A 1 116 ? 8.063 -10.814 2.603 1.00 98.31 116 ASP A CA 1
ATOM 889 C C . ASP A 1 116 ? 7.304 -11.498 1.460 1.00 98.31 116 ASP A C 1
ATOM 891 O O . ASP A 1 116 ? 6.571 -12.461 1.698 1.00 98.31 116 ASP A O 1
ATOM 895 N N . ILE A 1 117 ? 7.441 -10.981 0.241 1.00 98.44 117 ILE A N 1
ATOM 896 C CA . ILE A 1 117 ? 6.835 -11.549 -0.965 1.00 98.44 117 ILE A CA 1
ATOM 897 C C . ILE A 1 117 ? 7.802 -11.428 -2.140 1.00 98.44 117 ILE A C 1
ATOM 899 O O . ILE A 1 117 ? 8.523 -10.436 -2.275 1.00 98.44 117 ILE A O 1
ATOM 903 N N . SER A 1 118 ? 7.792 -12.433 -3.014 1.00 98.00 118 SER A N 1
ATOM 904 C CA . SER A 1 118 ? 8.534 -12.446 -4.274 1.00 98.00 118 SER A CA 1
ATOM 905 C C . SER A 1 118 ? 7.606 -12.810 -5.427 1.00 98.00 118 SER A C 1
ATOM 907 O O . SER A 1 118 ? 6.802 -13.734 -5.311 1.00 98.00 118 SER A O 1
ATOM 909 N N . TYR A 1 119 ? 7.749 -12.110 -6.548 1.00 97.25 119 TYR A N 1
ATOM 910 C CA . TYR A 1 119 ? 6.978 -12.345 -7.766 1.00 97.25 119 TYR A CA 1
ATOM 911 C C . TYR A 1 119 ? 7.790 -13.143 -8.793 1.00 97.25 119 TYR A C 1
ATOM 913 O O . TYR A 1 119 ? 9.022 -13.210 -8.740 1.00 97.25 119 TYR A O 1
ATOM 921 N N . GLY A 1 120 ? 7.103 -13.743 -9.771 1.00 96.19 120 GLY A N 1
ATOM 922 C CA . GLY A 1 120 ? 7.734 -14.568 -10.812 1.00 96.19 120 GLY A CA 1
ATOM 923 C C . GLY A 1 120 ? 8.744 -13.817 -11.695 1.00 96.19 120 GLY A C 1
ATOM 924 O O . GLY A 1 120 ? 9.658 -14.426 -12.248 1.00 96.19 120 GLY A O 1
ATOM 925 N N . ASP A 1 121 ? 8.642 -12.489 -11.774 1.00 94.38 121 ASP A N 1
ATOM 926 C CA . ASP A 1 121 ? 9.585 -11.607 -12.477 1.00 94.38 121 ASP A CA 1
ATOM 927 C C . ASP A 1 121 ? 10.852 -11.271 -11.657 1.00 94.38 121 ASP A C 1
ATOM 929 O O . ASP A 1 121 ? 11.705 -10.474 -12.079 1.00 94.38 121 ASP A O 1
ATOM 933 N N . LYS A 1 122 ? 10.997 -11.904 -10.484 1.00 96.56 122 LYS A N 1
ATOM 934 C CA . LYS A 1 122 ? 12.079 -11.722 -9.508 1.00 96.56 122 LYS A CA 1
ATOM 935 C C . LYS A 1 122 ? 12.061 -10.371 -8.786 1.00 96.56 122 LYS A C 1
ATOM 937 O O . LYS A 1 122 ? 13.059 -10.024 -8.154 1.00 96.56 122 LYS A O 1
ATOM 942 N N . THR A 1 123 ? 10.985 -9.588 -8.887 1.00 97.50 123 THR A N 1
ATOM 943 C CA . THR A 1 123 ? 10.769 -8.476 -7.954 1.00 97.50 123 THR A CA 1
ATOM 944 C C . THR A 1 123 ? 10.360 -9.016 -6.586 1.00 97.50 123 THR A C 1
ATOM 946 O O . THR A 1 123 ? 9.902 -10.151 -6.448 1.00 97.50 123 THR A O 1
ATOM 949 N N . ASN A 1 124 ? 10.561 -8.202 -5.556 1.00 98.00 124 ASN A N 1
ATOM 950 C CA . ASN A 1 124 ? 10.199 -8.522 -4.184 1.00 98.00 124 ASN A CA 1
ATOM 951 C C . ASN A 1 124 ? 9.833 -7.261 -3.401 1.00 98.00 124 ASN A C 1
ATOM 953 O O . ASN A 1 124 ? 10.203 -6.143 -3.784 1.00 98.00 124 ASN A O 1
ATOM 957 N N . SER A 1 125 ? 9.125 -7.486 -2.297 1.00 98.75 125 SER A N 1
ATOM 958 C CA . SER A 1 125 ? 8.707 -6.475 -1.332 1.00 98.75 125 SER A CA 1
ATOM 959 C C . SER A 1 125 ? 8.795 -7.052 0.079 1.00 98.75 125 SER A C 1
ATOM 961 O O . SER A 1 125 ? 8.309 -8.153 0.327 1.00 98.75 125 SER A O 1
ATOM 963 N N . SER A 1 126 ? 9.373 -6.305 1.020 1.00 98.81 126 SER A N 1
ATOM 964 C CA . SER A 1 126 ? 9.495 -6.726 2.418 1.00 98.81 126 SER A CA 1
ATOM 965 C C . SER A 1 126 ? 9.180 -5.603 3.403 1.00 98.81 126 SER A C 1
ATOM 967 O O . SER A 1 126 ? 9.392 -4.411 3.152 1.00 98.81 126 SER A O 1
ATOM 969 N N . GLY A 1 127 ? 8.608 -5.969 4.547 1.00 98.69 127 GLY A N 1
ATOM 970 C CA . GLY A 1 127 ? 8.030 -5.008 5.474 1.00 98.69 127 GLY A CA 1
ATOM 971 C C . GLY A 1 127 ? 7.451 -5.630 6.733 1.00 98.69 127 GLY A C 1
ATOM 972 O O . GLY A 1 127 ? 7.974 -6.594 7.282 1.00 98.69 127 GLY A O 1
ATOM 973 N N . ASN A 1 128 ? 6.386 -5.022 7.247 1.00 98.69 128 ASN A N 1
ATOM 974 C CA . ASN A 1 128 ? 5.700 -5.492 8.449 1.00 98.69 128 ASN A CA 1
ATOM 975 C C . ASN A 1 128 ? 4.198 -5.544 8.194 1.00 98.69 128 ASN A C 1
ATOM 977 O O . ASN A 1 128 ? 3.660 -4.676 7.506 1.00 98.69 128 ASN A O 1
ATOM 981 N N . TRP A 1 129 ? 3.520 -6.498 8.818 1.00 98.75 129 TRP A N 1
ATOM 982 C CA . TRP A 1 129 ? 2.067 -6.566 8.786 1.00 98.75 129 TRP A CA 1
ATOM 983 C C . TRP A 1 129 ? 1.420 -5.484 9.656 1.00 98.75 129 TRP A C 1
ATOM 985 O O . TRP A 1 129 ? 1.842 -5.226 10.791 1.00 98.75 129 TRP A O 1
ATOM 995 N N . TYR A 1 130 ? 0.363 -4.882 9.121 1.00 98.81 130 TYR A N 1
ATOM 996 C CA . TYR A 1 130 ? -0.495 -3.907 9.781 1.00 98.81 130 TYR A CA 1
ATOM 997 C C . TYR A 1 130 ? -1.964 -4.274 9.596 1.00 98.81 130 TYR A C 1
ATOM 999 O O . TYR A 1 130 ? -2.333 -5.013 8.686 1.00 98.81 130 TYR A O 1
ATOM 1007 N N . LYS A 1 131 ? -2.802 -3.720 10.467 1.00 98.81 131 LYS A N 1
ATOM 1008 C CA . LYS A 1 131 ? -4.223 -3.510 10.217 1.00 98.81 131 LYS A CA 1
ATOM 1009 C C . LYS A 1 131 ? -4.516 -2.025 10.190 1.00 98.81 131 LYS A C 1
ATOM 1011 O O . LYS A 1 131 ? -3.970 -1.278 11.000 1.00 98.81 131 LYS A O 1
ATOM 1016 N N . ASP A 1 132 ? -5.391 -1.619 9.286 1.00 98.81 132 ASP A N 1
ATOM 1017 C CA . ASP A 1 132 ? -5.938 -0.267 9.254 1.00 98.81 132 ASP A CA 1
ATOM 1018 C C . ASP A 1 132 ? -7.273 -0.263 8.488 1.00 98.81 132 ASP A C 1
ATOM 1020 O O . ASP A 1 132 ? -7.736 -1.292 7.989 1.00 98.81 132 ASP A O 1
ATOM 1024 N N . THR A 1 133 ? -7.916 0.896 8.416 1.00 98.69 133 THR A N 1
ATOM 1025 C CA . THR A 1 133 ? -9.116 1.113 7.613 1.00 98.69 133 THR A CA 1
ATOM 1026 C C . THR A 1 133 ? -8.735 1.328 6.154 1.00 98.69 133 THR A C 1
ATOM 1028 O O . THR A 1 133 ? -7.875 2.155 5.863 1.00 98.69 133 THR A O 1
ATOM 1031 N N . ILE A 1 134 ? -9.406 0.630 5.238 1.00 98.56 134 ILE A N 1
ATOM 1032 C CA . ILE A 1 134 ? -9.238 0.774 3.789 1.00 98.56 134 ILE A CA 1
ATOM 1033 C C . ILE A 1 134 ? -10.566 1.173 3.155 1.00 98.56 134 ILE A C 1
ATOM 1035 O O . ILE A 1 134 ? -11.622 0.666 3.533 1.00 98.56 134 ILE A O 1
ATOM 1039 N N . LYS A 1 135 ? -10.524 2.072 2.171 1.00 97.94 135 LYS A N 1
ATOM 1040 C CA . LYS A 1 135 ? -11.678 2.409 1.333 1.00 97.94 135 LYS A CA 1
ATOM 1041 C C . LYS A 1 135 ? -11.364 2.174 -0.130 1.00 97.94 135 LYS A C 1
ATOM 1043 O O . LYS A 1 135 ? -10.283 2.528 -0.596 1.00 97.94 135 LYS A O 1
ATOM 1048 N N . ILE A 1 136 ? -12.336 1.609 -0.833 1.00 95.69 136 ILE A N 1
ATOM 1049 C CA . ILE A 1 136 ? -12.285 1.290 -2.260 1.00 95.69 136 ILE A CA 1
ATOM 1050 C C . ILE A 1 136 ? -13.716 1.297 -2.799 1.00 95.69 136 ILE A C 1
ATOM 1052 O O . ILE A 1 136 ? -14.624 0.853 -2.104 1.00 95.69 136 ILE A O 1
ATOM 1056 N N . GLY A 1 137 ? -13.958 1.843 -3.994 1.00 90.31 137 GLY A N 1
ATOM 1057 C CA . GLY A 1 137 ? -15.293 1.803 -4.620 1.00 90.31 137 GLY A CA 1
ATOM 1058 C C . GLY A 1 137 ? -16.435 2.357 -3.751 1.00 90.31 137 GLY A C 1
ATOM 1059 O O . GLY A 1 137 ? -17.554 1.856 -3.800 1.00 90.31 137 GLY A O 1
ATOM 1060 N N . GLY A 1 138 ? -16.149 3.344 -2.893 1.00 88.06 138 GLY A N 1
ATOM 1061 C CA . GLY A 1 138 ? -17.129 3.951 -1.984 1.00 88.06 138 GLY A CA 1
ATOM 1062 C C . GLY A 1 138 ? -17.461 3.141 -0.722 1.00 88.06 138 GLY A C 1
ATOM 1063 O O . GLY A 1 138 ? -18.168 3.654 0.143 1.00 88.06 138 GLY A O 1
ATOM 1064 N N . ILE A 1 139 ? -16.932 1.923 -0.564 1.00 91.88 139 ILE A N 1
ATOM 1065 C CA . ILE A 1 139 ? -17.080 1.136 0.668 1.00 91.88 139 ILE A CA 1
ATOM 1066 C C . ILE A 1 139 ? -15.905 1.355 1.620 1.00 91.88 139 ILE A C 1
ATOM 1068 O O . ILE A 1 139 ? -14.827 1.792 1.221 1.00 91.88 139 ILE A O 1
ATOM 1072 N N . THR A 1 140 ? -16.122 1.032 2.894 1.00 96.44 140 THR A N 1
ATOM 1073 C CA . THR A 1 140 ? -15.105 1.078 3.951 1.00 96.44 140 THR A CA 1
ATOM 1074 C C . THR A 1 140 ? -14.950 -0.307 4.572 1.00 96.44 140 THR A C 1
ATOM 1076 O O . THR A 1 140 ? -15.943 -0.934 4.935 1.00 96.44 140 THR A O 1
ATOM 1079 N N . ILE A 1 141 ? -13.709 -0.764 4.709 1.00 96.56 141 ILE A N 1
ATOM 1080 C CA . ILE A 1 141 ? -13.322 -2.024 5.342 1.00 96.56 141 ILE A CA 1
ATOM 1081 C C . ILE A 1 141 ? -12.425 -1.670 6.526 1.00 96.56 141 ILE A C 1
ATOM 1083 O O . ILE A 1 141 ? -11.340 -1.119 6.352 1.00 96.56 141 ILE A O 1
ATOM 1087 N N . THR A 1 142 ? -12.887 -1.943 7.740 1.00 97.50 142 THR A N 1
ATOM 1088 C CA . THR A 1 142 ? -12.129 -1.689 8.972 1.00 97.50 142 THR A CA 1
ATOM 1089 C C . THR A 1 142 ? -11.272 -2.893 9.344 1.00 97.50 142 THR A C 1
ATOM 1091 O O . THR A 1 142 ? -11.654 -4.027 9.064 1.00 97.50 142 THR A O 1
ATOM 1094 N N . ASP A 1 143 ? -10.147 -2.654 10.024 1.00 97.44 143 ASP A N 1
ATOM 1095 C CA . ASP A 1 143 ? -9.230 -3.700 10.504 1.00 97.44 143 ASP A CA 1
ATOM 1096 C C . ASP A 1 143 ? -8.729 -4.662 9.401 1.00 97.44 143 ASP A C 1
ATOM 1098 O O . ASP A 1 143 ? -8.366 -5.811 9.684 1.00 97.44 143 ASP A O 1
ATOM 1102 N N . GLN A 1 144 ? -8.672 -4.193 8.149 1.00 98.62 144 GLN A N 1
ATOM 1103 C CA . GLN A 1 144 ? -8.120 -4.954 7.031 1.00 98.62 144 GLN A CA 1
ATOM 1104 C C . GLN A 1 144 ? -6.622 -5.139 7.248 1.00 98.62 144 GLN A C 1
ATOM 1106 O O . GLN A 1 144 ? -5.901 -4.171 7.488 1.00 98.62 144 GLN A O 1
ATOM 1111 N N . GLN A 1 145 ? -6.151 -6.380 7.142 1.00 98.69 145 GLN A N 1
ATOM 1112 C CA . GLN A 1 145 ? -4.729 -6.685 7.206 1.00 98.69 145 GLN A CA 1
ATOM 1113 C C . GLN A 1 145 ? -4.059 -6.403 5.857 1.00 98.69 145 GLN A C 1
ATOM 1115 O O . GLN A 1 145 ? -4.576 -6.793 4.813 1.00 98.69 145 GLN A O 1
ATOM 1120 N N . PHE A 1 146 ? -2.908 -5.743 5.884 1.00 98.88 146 PHE A N 1
ATOM 1121 C CA . PHE A 1 146 ? -2.055 -5.495 4.722 1.00 98.88 146 PHE A CA 1
ATOM 1122 C C . PHE A 1 146 ? -0.608 -5.304 5.183 1.00 98.88 146 PHE A C 1
ATOM 1124 O O . PHE A 1 146 ? -0.349 -5.091 6.373 1.00 98.88 146 PHE A O 1
ATOM 1131 N N . ALA A 1 147 ? 0.350 -5.377 4.266 1.00 98.88 147 ALA A N 1
ATOM 1132 C CA . ALA A 1 147 ? 1.741 -5.110 4.598 1.00 98.88 147 ALA A CA 1
ATOM 1133 C C . ALA A 1 147 ? 2.136 -3.659 4.307 1.00 98.88 147 ALA A C 1
ATOM 1135 O O . ALA A 1 147 ? 1.884 -3.121 3.230 1.00 98.88 147 ALA A O 1
ATOM 1136 N N . ASN A 1 148 ? 2.813 -3.044 5.274 1.00 98.81 148 ASN A N 1
ATOM 1137 C CA . ASN A 1 148 ? 3.509 -1.779 5.091 1.00 98.81 148 ASN A CA 1
ATOM 1138 C C . ASN A 1 148 ? 4.977 -2.074 4.737 1.00 98.81 148 ASN A C 1
ATOM 1140 O O . ASN A 1 148 ? 5.750 -2.552 5.582 1.00 98.81 148 ASN A O 1
ATOM 1144 N N . VAL A 1 149 ? 5.331 -1.859 3.472 1.00 98.88 149 VAL A N 1
ATOM 1145 C CA . VAL A 1 149 ? 6.577 -2.318 2.849 1.00 98.88 149 VAL A CA 1
ATOM 1146 C C . VAL A 1 149 ? 7.674 -1.276 2.991 1.00 98.88 149 VAL A C 1
ATOM 1148 O O . VAL A 1 149 ? 7.528 -0.138 2.564 1.00 98.88 149 VAL A O 1
ATOM 1151 N N . LYS A 1 150 ? 8.803 -1.686 3.575 1.00 98.62 150 LYS A N 1
ATOM 1152 C CA . LYS A 1 150 ? 9.968 -0.830 3.842 1.00 98.62 150 LYS A CA 1
ATOM 1153 C C . LYS A 1 150 ? 11.064 -0.953 2.787 1.00 98.62 150 LYS A C 1
ATOM 1155 O O . LYS A 1 150 ? 11.924 -0.081 2.714 1.00 98.62 150 LYS A O 1
ATOM 1160 N N . SER A 1 151 ? 11.060 -2.022 2.001 1.00 98.62 151 SER A N 1
ATOM 1161 C CA . SER A 1 151 ? 12.005 -2.250 0.910 1.00 98.62 151 SER A CA 1
ATOM 1162 C C . SER A 1 151 ? 11.277 -2.931 -0.239 1.00 98.62 151 SER A C 1
ATOM 1164 O O . SER A 1 151 ? 10.620 -3.945 -0.018 1.00 98.62 151 SER A O 1
ATOM 1166 N N . THR A 1 152 ? 11.363 -2.391 -1.452 1.00 98.69 152 THR A N 1
ATOM 1167 C CA . THR A 1 152 ? 10.728 -3.005 -2.627 1.00 98.69 152 THR A CA 1
ATOM 1168 C C . THR A 1 152 ? 11.459 -2.679 -3.915 1.00 98.69 152 THR A C 1
ATOM 1170 O O . THR A 1 152 ? 12.009 -1.591 -4.064 1.00 98.69 152 THR A O 1
ATOM 1173 N N . SER A 1 153 ? 11.439 -3.617 -4.857 1.00 98.31 153 SER A N 1
ATOM 1174 C CA . SER A 1 153 ? 11.858 -3.396 -6.248 1.00 98.31 153 SER A CA 1
ATOM 1175 C C . SER A 1 153 ? 10.683 -3.169 -7.212 1.00 98.31 153 SER A C 1
ATOM 1177 O O . SER A 1 153 ? 10.899 -3.010 -8.414 1.00 98.31 153 SER A O 1
ATOM 1179 N N . VAL A 1 154 ? 9.453 -3.139 -6.695 1.00 97.69 154 VAL A N 1
ATOM 1180 C CA . VAL A 1 154 ? 8.210 -2.897 -7.439 1.00 97.69 154 VAL A CA 1
ATOM 1181 C C . VAL A 1 154 ? 7.869 -1.399 -7.401 1.00 97.69 154 VAL A C 1
ATOM 1183 O O . VAL A 1 154 ? 8.172 -0.701 -6.436 1.00 97.69 154 VAL A O 1
ATOM 1186 N N . ALA A 1 155 ? 7.268 -0.877 -8.473 1.00 96.62 155 ALA A N 1
ATOM 1187 C CA . ALA A 1 155 ? 7.057 0.564 -8.662 1.00 96.62 155 ALA A CA 1
ATOM 1188 C C . ALA A 1 155 ? 5.876 1.169 -7.874 1.00 96.62 155 ALA A C 1
ATOM 1190 O O . ALA A 1 155 ? 5.777 2.389 -7.770 1.00 96.62 155 ALA A O 1
ATOM 1191 N N . GLN A 1 156 ? 4.977 0.345 -7.339 1.00 97.94 156 GLN A N 1
ATOM 1192 C CA . GLN A 1 156 ? 3.823 0.773 -6.545 1.00 97.94 156 GLN A CA 1
ATOM 1193 C C . GLN A 1 156 ? 3.252 -0.405 -5.756 1.00 97.94 156 GLN A C 1
ATOM 1195 O O . GLN A 1 156 ? 3.661 -1.541 -5.984 1.00 97.94 156 GLN A O 1
ATOM 1200 N N . GLY A 1 157 ? 2.311 -0.138 -4.848 1.00 98.62 157 GLY A N 1
ATOM 1201 C CA . GLY A 1 157 ? 1.625 -1.186 -4.089 1.00 98.62 157 GLY A CA 1
ATOM 1202 C C . GLY A 1 157 ? 0.865 -2.174 -4.978 1.00 98.62 157 GLY A C 1
ATOM 1203 O O . GLY A 1 157 ? 0.509 -1.864 -6.117 1.00 98.62 157 GLY A O 1
ATOM 1204 N N . VAL A 1 158 ? 0.588 -3.358 -4.439 1.00 98.81 158 VAL A N 1
ATOM 1205 C CA . VAL A 1 158 ? -0.144 -4.429 -5.130 1.00 98.81 158 VAL A CA 1
ATOM 1206 C C . VAL A 1 158 ? -1.282 -4.908 -4.241 1.00 98.81 158 VAL A C 1
ATOM 1208 O O . VAL A 1 158 ? -1.110 -5.054 -3.032 1.00 98.81 158 VAL A O 1
ATOM 1211 N N . MET A 1 159 ? -2.439 -5.136 -4.853 1.00 98.56 159 MET A N 1
ATOM 1212 C CA . MET A 1 159 ? -3.629 -5.726 -4.261 1.00 98.56 159 MET A CA 1
ATOM 1213 C C . MET A 1 159 ? -3.890 -7.080 -4.923 1.00 98.56 159 MET A C 1
ATOM 1215 O O . MET A 1 159 ? -4.404 -7.125 -6.045 1.00 98.56 159 MET A O 1
ATOM 1219 N N . GLY A 1 160 ? -3.509 -8.145 -4.212 1.00 96.62 160 GLY A N 1
ATOM 1220 C CA . GLY A 1 160 ? -3.882 -9.529 -4.519 1.00 96.62 160 GLY A CA 1
ATOM 1221 C C . GLY A 1 160 ? -5.315 -9.882 -4.143 1.00 96.62 160 GLY A C 1
ATOM 1222 O O . GLY A 1 160 ? -5.852 -9.246 -3.205 1.00 96.62 160 GLY A O 1
#

Radius of gyration: 20.6 Å; Cα contacts (8 Å, |Δi|>4): 300; chains: 1; bounding box: 50×40×70 Å

Mean predicted aligned error: 10.1 Å

Organism: Candida tropicalis (NCBI:txid5482)

pLDDT: mean 87.31, std 18.32, range [32.56, 98.88]

Nearest PDB structures (foldseek):
  1j71-assembly1_A  TM=1.002E+00  e=5.288E-17  Candida tropicalis
  3q70-assembly1_A  TM=9.918E-01  e=5.316E-16  Candida albicans
  3pvk-assembly1_A  TM=9.923E-01  e=2.344E-15  Candida albicans
  1zap-assembly1_A  TM=9.956E-01  e=2.764E-15  Candida albicans
  2qzx-assembly1_A  TM=9.894E-01  e=2.476E-15  Candida albicans

Sequence (160 aa):
ASPTTSPPGFISLDFDIIKTQKNIVPNENIIVSKRQPVPVTLIKEQIAYAAEITIGSNNQKQTVIIDTGSSDLWVVDKNATCVRRFEQQVQDFCKANGTYDPITSSSAKKLGTVFDISYGDKTNSSGNWYKDTIKIGGITITDQQFANVKSTSVAQGVMG

InterPro domains:
  IPR001461 Aspartic peptidase A1 [PTHR47966] (33-153)
  IPR001969 Aspartic peptidase, active site [PS00141] (64-75)
  IPR021109 Aspartic peptidase domain superfamily [G3DSA:2.40.70.10] (37-160)
  IPR021109 Aspartic peptidase domain superfamily [SSF50630] (37-160)
  IPR033121 Peptidase family A1 domain [PF00026] (48-160)
  IPR033121 Peptidase family A1 domain [PS51767] (49-160)

Foldseek 3Di:
DDDDDDDDDDDDPDDDPPPPDDPPVPPPPDPPDDPDDQDFDWDDDPPFTWGWKFWAPVRFIFIAGEDPPDAAWEWEAPQAFADEPDPPDDRLQQPPGTHDDLVPHPQKAWPPDKDKDADPVGWIWIAGKIFTWMDGSRDIDHRDIHGHTRYTNDRTIYHD

Solvent-accessible surface area (backbone atoms only — not comparable to full-atom values): 9512 Å² total; per-residue (Å²): 134,83,86,81,85,79,80,88,83,79,85,80,85,84,73,83,86,75,80,74,78,71,88,68,78,68,61,97,80,67,80,83,66,84,74,78,84,71,70,66,74,70,47,80,54,97,90,51,42,25,33,68,36,26,40,28,75,69,51,42,53,34,39,24,35,63,34,92,90,55,76,57,38,36,38,32,26,69,84,39,46,43,48,72,91,51,90,86,56,60,72,60,54,24,51,77,36,31,44,48,58,64,88,73,15,89,51,50,40,78,68,87,45,79,35,76,51,74,47,98,89,72,39,38,40,31,33,33,33,29,26,22,32,37,33,47,55,91,46,77,44,73,69,42,70,35,28,46,23,44,36,27,52,48,58,44,26,39,37,54